Protein AF-A0A928S6X8-F1 (afdb_monomer_lite)

Structure (mmCIF, N/CA/C/O backbone):
data_AF-A0A928S6X8-F1
#
_entry.id   AF-A0A928S6X8-F1
#
loop_
_atom_site.group_PDB
_atom_site.id
_atom_site.type_symbol
_atom_site.label_atom_id
_atom_site.label_alt_id
_atom_site.label_comp_id
_atom_site.label_asym_id
_atom_site.label_entity_id
_atom_site.label_seq_id
_atom_site.pdbx_PDB_ins_code
_atom_site.Cartn_x
_atom_site.Cartn_y
_atom_site.Cartn_z
_atom_site.occupancy
_atom_site.B_iso_or_equiv
_atom_site.auth_seq_id
_atom_site.auth_comp_id
_atom_site.auth_asym_id
_atom_site.auth_atom_id
_atom_site.pdbx_PDB_model_num
ATOM 1 N N . MET A 1 1 ? 12.039 40.521 3.490 1.00 63.59 1 MET A N 1
ATOM 2 C CA . MET A 1 1 ? 12.979 39.381 3.357 1.00 63.59 1 MET A CA 1
ATOM 3 C C . MET A 1 1 ? 13.117 38.587 4.655 1.00 63.59 1 MET A C 1
ATOM 5 O O . MET A 1 1 ? 12.874 37.393 4.609 1.00 63.59 1 MET A O 1
ATOM 9 N N . ALA A 1 2 ? 13.428 39.203 5.804 1.00 77.88 2 ALA A N 1
ATOM 10 C CA . ALA A 1 2 ? 13.594 38.485 7.082 1.00 77.88 2 ALA A CA 1
ATOM 11 C C . ALA A 1 2 ? 12.351 37.679 7.534 1.00 77.88 2 ALA A C 1
ATOM 13 O O . ALA A 1 2 ? 12.481 36.521 7.922 1.00 77.88 2 ALA A O 1
ATOM 14 N N . GLU A 1 3 ? 11.151 38.247 7.386 1.00 86.88 3 GLU A N 1
ATOM 15 C CA . GLU A 1 3 ? 9.880 37.582 7.730 1.00 86.88 3 GLU A CA 1
ATOM 16 C C . GLU A 1 3 ? 9.618 36.299 6.917 1.00 86.88 3 GLU A C 1
ATOM 18 O O . GLU A 1 3 ? 9.166 35.294 7.461 1.00 86.88 3 GLU A O 1
ATOM 23 N N . LEU A 1 4 ? 9.981 36.285 5.626 1.00 84.25 4 LEU A N 1
ATOM 24 C CA . LEU A 1 4 ? 9.823 35.110 4.755 1.00 84.25 4 LEU A CA 1
ATOM 25 C C . LEU A 1 4 ? 10.722 33.949 5.195 1.00 84.25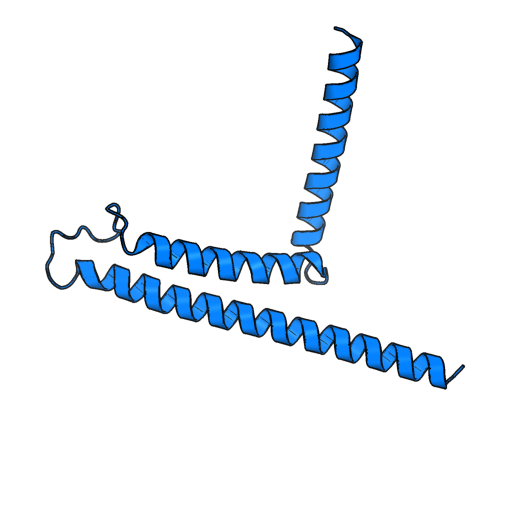 4 LEU A C 1
ATOM 27 O O . LEU A 1 4 ? 10.290 32.801 5.194 1.00 84.25 4 LEU A O 1
ATOM 31 N N . PHE A 1 5 ? 11.957 34.238 5.615 1.00 87.56 5 PHE A N 1
ATOM 32 C CA . PHE A 1 5 ? 12.863 33.212 6.136 1.00 87.56 5 PHE A CA 1
ATOM 33 C C . PHE A 1 5 ? 12.400 32.658 7.488 1.00 87.56 5 PHE A C 1
ATOM 35 O O . PHE A 1 5 ? 12.586 31.470 7.751 1.00 87.56 5 PHE A O 1
ATOM 42 N N . SER A 1 6 ? 11.791 33.491 8.338 1.00 89.69 6 SER A N 1
ATOM 43 C CA . SER A 1 6 ? 11.200 33.047 9.606 1.00 89.69 6 SER A CA 1
ATOM 44 C C . SER A 1 6 ? 10.002 32.124 9.364 1.00 89.69 6 SER A C 1
ATOM 46 O O . SER A 1 6 ? 9.963 31.008 9.883 1.00 89.69 6 SER A O 1
ATOM 48 N N . PHE A 1 7 ? 9.082 32.536 8.485 1.00 92.75 7 PHE A N 1
ATOM 49 C CA . PHE A 1 7 ? 7.946 31.717 8.065 1.00 92.75 7 PHE A CA 1
ATOM 50 C C . PHE A 1 7 ? 8.394 30.379 7.464 1.00 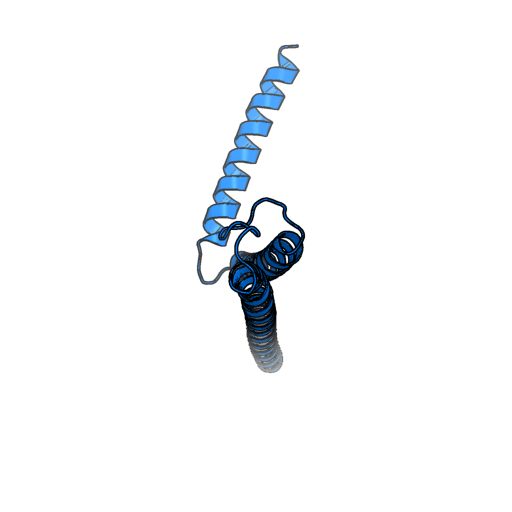92.75 7 PHE A C 1
ATOM 52 O O . PHE A 1 7 ? 7.892 29.328 7.855 1.00 92.75 7 PHE A O 1
ATOM 59 N N . LEU A 1 8 ? 9.389 30.397 6.570 1.00 94.94 8 LEU A N 1
ATOM 60 C CA . LEU A 1 8 ? 9.896 29.190 5.919 1.00 94.94 8 LEU A CA 1
ATOM 61 C C . LEU A 1 8 ? 10.498 28.195 6.922 1.00 94.94 8 LEU A C 1
ATOM 63 O O . LEU A 1 8 ? 10.248 26.998 6.809 1.00 94.94 8 LEU A O 1
ATOM 67 N N . LYS A 1 9 ? 11.246 28.666 7.929 1.00 92.38 9 LYS A N 1
ATOM 68 C CA . LYS A 1 9 ? 11.798 27.800 8.987 1.00 92.38 9 LYS A CA 1
ATOM 69 C C . LYS A 1 9 ? 10.698 27.084 9.767 1.00 92.38 9 LYS A C 1
ATOM 71 O O . LYS A 1 9 ? 10.788 25.876 9.972 1.00 92.38 9 LYS A O 1
ATOM 76 N N . TRP A 1 10 ? 9.656 27.810 10.166 1.00 94.06 10 TRP A N 1
ATOM 77 C CA . TRP A 1 10 ? 8.513 27.226 10.867 1.00 94.06 10 TRP A CA 1
ATOM 78 C C . TRP A 1 10 ? 7.721 26.271 9.986 1.00 94.06 10 TRP A C 1
ATOM 80 O O . TRP A 1 10 ? 7.357 25.190 10.438 1.00 94.06 10 TRP A O 1
ATOM 90 N N . PHE A 1 11 ? 7.511 26.626 8.721 1.00 95.19 11 PHE A N 1
ATOM 91 C CA . PHE A 1 11 ? 6.841 25.759 7.763 1.00 95.19 11 PHE A CA 1
ATOM 92 C C . PHE A 1 11 ? 7.592 24.434 7.584 1.00 95.19 11 PHE A C 1
ATOM 94 O O . PHE A 1 11 ? 6.995 23.366 7.709 1.00 95.19 11 PHE A O 1
ATOM 101 N N . VAL A 1 12 ? 8.912 24.489 7.376 1.00 95.44 12 VAL A N 1
ATOM 102 C CA . VAL A 1 12 ? 9.763 23.296 7.263 1.00 95.44 12 VAL A CA 1
ATOM 103 C C . VAL A 1 12 ? 9.745 22.486 8.562 1.00 95.44 12 VAL A C 1
ATOM 105 O O . VAL A 1 12 ? 9.589 21.266 8.513 1.00 95.44 12 VAL A O 1
ATOM 108 N N . GLY A 1 13 ? 9.834 23.139 9.725 1.00 94.94 13 GLY A N 1
ATOM 109 C CA . GLY A 1 13 ? 9.757 22.469 11.026 1.00 94.94 13 GLY A CA 1
ATOM 110 C C . GLY A 1 13 ? 8.431 21.731 11.231 1.00 94.94 13 GLY A C 1
ATOM 111 O O . GLY A 1 13 ? 8.425 20.532 11.516 1.00 94.94 13 GLY A O 1
ATOM 112 N N . CYS A 1 14 ? 7.306 22.414 11.006 1.00 94.50 14 CYS A N 1
ATOM 113 C CA . CYS A 1 14 ? 5.966 21.833 11.107 1.00 94.50 14 CYS A CA 1
ATOM 114 C C . C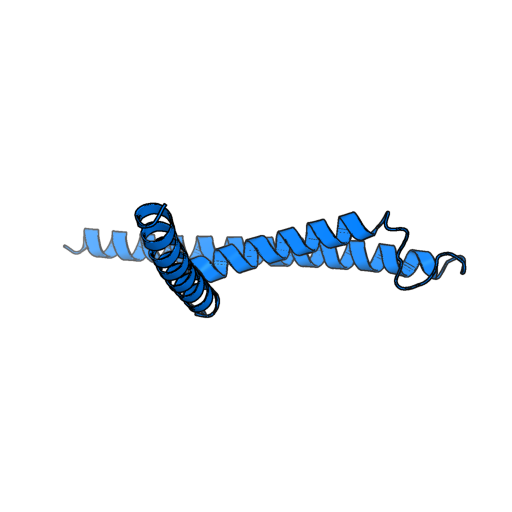YS A 1 14 ? 5.756 20.695 10.102 1.00 94.50 14 CYS A C 1
ATOM 116 O O . CYS A 1 14 ? 5.239 19.642 10.470 1.00 94.50 14 CYS A O 1
ATOM 118 N N . SER A 1 15 ? 6.199 20.870 8.854 1.00 93.50 15 SER A N 1
ATOM 119 C CA . SER A 1 15 ? 6.126 19.828 7.826 1.00 93.50 15 SER A CA 1
ATOM 120 C C . SER A 1 15 ? 6.929 18.590 8.220 1.00 93.50 15 SER A C 1
ATOM 122 O O . SER A 1 15 ? 6.466 17.472 8.021 1.00 93.50 15 SER A O 1
ATOM 124 N N . THR A 1 16 ? 8.117 18.771 8.799 1.00 94.88 16 THR A N 1
ATOM 125 C CA . THR A 1 16 ? 8.981 17.659 9.221 1.00 94.88 16 THR A CA 1
ATOM 126 C C . THR A 1 16 ? 8.351 16.877 10.372 1.00 94.88 16 THR A C 1
ATOM 128 O O . THR A 1 16 ? 8.316 15.648 10.337 1.00 94.88 16 THR A O 1
ATOM 131 N N . LEU A 1 17 ? 7.793 17.573 11.367 1.00 95.75 17 LEU A N 1
ATOM 132 C CA . LEU A 1 17 ? 7.074 16.940 12.477 1.00 95.75 17 LEU A CA 1
ATOM 133 C C . LEU A 1 17 ? 5.840 16.174 11.996 1.00 95.75 17 LEU A C 1
ATOM 135 O O . LEU A 1 17 ? 5.631 15.030 12.400 1.00 95.75 17 LEU A O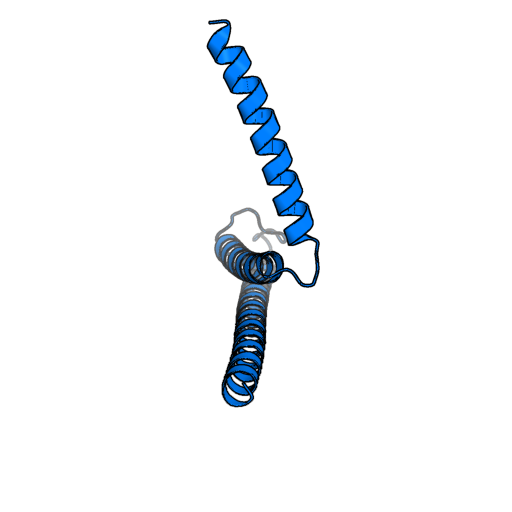 1
ATOM 139 N N . LEU A 1 18 ? 5.049 16.775 11.105 1.00 94.00 18 LEU A N 1
ATOM 140 C CA . LEU A 1 18 ? 3.882 16.120 10.518 1.00 94.00 18 LEU A CA 1
ATOM 141 C C . LEU A 1 18 ? 4.290 14.880 9.716 1.00 94.00 18 LEU A C 1
ATOM 143 O O . LEU A 1 18 ? 3.662 13.831 9.846 1.00 94.00 18 LEU A O 1
ATOM 147 N N . PHE A 1 19 ? 5.366 14.971 8.937 1.00 93.81 19 PHE A N 1
ATOM 148 C CA . PHE A 1 19 ? 5.895 13.845 8.176 1.00 93.81 19 PHE A CA 1
ATOM 149 C C . PHE A 1 19 ? 6.365 12.702 9.086 1.00 93.81 19 PHE A C 1
ATOM 151 O O . PHE A 1 19 ? 6.014 11.547 8.853 1.00 93.81 19 PHE A O 1
ATOM 158 N N . LEU A 1 20 ? 7.079 13.010 10.173 1.00 94.69 20 LEU A N 1
ATOM 159 C CA . LEU A 1 20 ? 7.474 12.014 11.173 1.00 94.69 20 LEU A CA 1
ATOM 160 C C . LEU A 1 20 ? 6.261 11.361 11.842 1.00 94.69 20 LEU A C 1
ATOM 162 O O . LEU A 1 20 ? 6.222 10.140 11.974 1.00 94.69 20 LEU A O 1
ATOM 166 N N . ALA A 1 21 ? 5.246 12.143 12.213 1.00 91.44 21 ALA A N 1
ATOM 167 C CA . ALA A 1 21 ? 4.009 11.606 12.771 1.00 91.44 21 ALA A CA 1
ATOM 168 C C . ALA A 1 21 ? 3.301 10.667 11.779 1.00 91.44 21 ALA A C 1
ATOM 170 O O . ALA A 1 21 ? 2.844 9.592 12.168 1.00 91.44 21 ALA A O 1
ATOM 171 N N . MET A 1 22 ? 3.267 11.027 10.492 1.00 89.19 22 MET A N 1
ATOM 172 C CA . MET A 1 22 ? 2.742 10.160 9.434 1.00 89.19 22 MET A CA 1
ATOM 173 C C . MET A 1 22 ? 3.543 8.861 9.307 1.00 89.19 22 MET A C 1
ATOM 175 O O . MET A 1 22 ? 2.937 7.794 9.236 1.00 89.19 22 MET A O 1
ATOM 179 N N . LEU A 1 23 ? 4.879 8.918 9.340 1.00 89.50 23 LEU A N 1
ATOM 180 C CA . LEU A 1 23 ? 5.730 7.722 9.308 1.00 89.50 23 LEU A CA 1
ATOM 181 C C . LEU A 1 23 ? 5.488 6.807 10.513 1.00 89.50 23 LEU A C 1
ATOM 183 O O . LEU A 1 23 ? 5.375 5.595 10.348 1.00 89.50 23 LEU A O 1
ATOM 187 N N . VAL A 1 24 ? 5.356 7.373 11.715 1.00 91.88 24 VAL A N 1
ATOM 188 C CA . VAL A 1 24 ? 5.047 6.608 12.932 1.00 91.88 24 VAL A CA 1
ATOM 189 C C . VAL A 1 24 ? 3.678 5.942 12.817 1.00 91.88 24 VAL A C 1
ATOM 191 O O . VAL A 1 24 ? 3.549 4.751 13.097 1.00 91.88 24 VAL A O 1
ATOM 194 N N . LEU A 1 25 ? 2.657 6.670 12.354 1.00 88.19 25 LEU A N 1
ATOM 195 C CA . LEU A 1 25 ? 1.336 6.090 12.120 1.00 88.19 25 LEU A CA 1
ATOM 196 C C . LEU A 1 25 ? 1.397 4.973 11.077 1.00 88.19 25 LEU A C 1
ATOM 198 O O . LEU A 1 25 ? 0.771 3.935 11.276 1.00 88.19 25 LEU A O 1
ATOM 202 N N . LEU A 1 26 ? 2.171 5.140 10.007 1.00 88.19 26 LEU A N 1
ATOM 203 C CA . LEU A 1 26 ? 2.357 4.111 8.986 1.00 88.19 26 LEU A CA 1
ATOM 204 C C . LEU A 1 26 ? 3.099 2.875 9.532 1.00 88.19 26 LEU A C 1
ATOM 206 O O . LEU A 1 26 ? 2.800 1.752 9.130 1.00 88.19 26 LEU A O 1
ATOM 210 N N . ALA A 1 27 ? 4.024 3.059 10.477 1.00 87.88 27 ALA A N 1
ATOM 211 C CA . ALA A 1 27 ? 4.741 1.971 11.137 1.00 87.88 27 ALA A CA 1
ATOM 212 C C . ALA A 1 27 ? 3.861 1.202 12.140 1.00 87.88 27 ALA A C 1
ATOM 214 O O . ALA A 1 27 ? 4.018 -0.012 12.300 1.00 87.88 27 ALA A O 1
ATOM 215 N N . LEU A 1 28 ? 2.901 1.867 12.790 1.00 90.56 28 LEU A N 1
ATOM 216 C CA . LEU A 1 28 ? 2.042 1.243 13.797 1.00 90.56 28 LEU A CA 1
ATOM 217 C C . LEU A 1 28 ? 1.076 0.212 13.177 1.00 90.56 28 LEU A C 1
ATOM 219 O O . LEU A 1 28 ? 0.295 0.556 12.289 1.00 90.56 28 LEU A O 1
ATOM 223 N N . PRO A 1 29 ? 1.068 -1.049 13.657 1.00 77.50 29 PRO A N 1
ATOM 224 C CA . PRO A 1 29 ? 0.310 -2.144 13.042 1.00 77.50 29 PRO A CA 1
ATOM 225 C C . PRO A 1 29 ? -1.213 -1.985 13.131 1.00 77.50 29 PRO A C 1
ATOM 227 O O . PRO A 1 29 ? -1.922 -2.552 12.310 1.00 77.50 29 PRO A O 1
ATOM 230 N N . GLN A 1 30 ? -1.717 -1.217 14.100 1.00 78.88 30 GLN A N 1
ATOM 231 C CA . GLN A 1 30 ? -3.155 -1.033 14.331 1.00 78.88 30 GLN A CA 1
ATOM 232 C C . GLN A 1 30 ? -3.724 0.262 13.733 1.00 78.88 30 GLN A C 1
ATOM 234 O O . GLN A 1 30 ? -4.904 0.557 13.916 1.00 78.88 30 GLN A O 1
ATOM 239 N N . SER A 1 31 ? -2.917 1.068 13.036 1.00 85.69 31 SER A N 1
ATOM 240 C CA . SER A 1 31 ? -3.411 2.336 12.500 1.00 85.69 31 SER A CA 1
ATOM 241 C C . SER A 1 31 ? -4.242 2.120 11.226 1.00 85.69 31 SER A C 1
ATOM 243 O O . SER A 1 31 ? -3.871 1.357 10.328 1.00 85.69 31 SER A O 1
ATOM 245 N N . LYS A 1 32 ? -5.355 2.858 11.093 1.00 83.44 32 LYS A N 1
ATOM 246 C CA . LYS A 1 32 ? -6.138 2.876 9.841 1.00 83.44 32 LYS A CA 1
ATOM 247 C C . LYS A 1 32 ? -5.303 3.422 8.666 1.00 83.44 32 LYS A C 1
ATOM 249 O O . LYS A 1 32 ? -5.536 3.041 7.522 1.00 83.44 32 LYS A O 1
ATOM 254 N N . LEU A 1 33 ? -4.302 4.262 8.955 1.00 84.81 33 LEU A N 1
ATOM 255 C CA . LEU A 1 33 ? -3.404 4.870 7.970 1.00 84.81 33 LEU A CA 1
ATOM 256 C C . LEU A 1 33 ? -2.451 3.840 7.348 1.00 84.81 33 LEU A C 1
ATOM 258 O O . LEU A 1 33 ? -2.254 3.850 6.137 1.00 84.81 33 LEU A O 1
ATOM 262 N N . ARG A 1 34 ? -1.939 2.892 8.144 1.00 85.69 34 ARG A N 1
ATOM 263 C CA . ARG A 1 34 ? -1.150 1.756 7.653 1.00 85.69 34 ARG A CA 1
ATOM 264 C C . ARG A 1 34 ? -1.968 0.837 6.756 1.00 85.69 34 ARG A C 1
ATOM 266 O O . ARG A 1 34 ? -1.460 0.423 5.723 1.00 85.69 34 ARG A O 1
ATOM 273 N N . ALA A 1 35 ? -3.216 0.535 7.118 1.00 83.94 35 ALA A N 1
ATOM 274 C CA . ALA A 1 35 ? -4.078 -0.323 6.301 1.00 83.94 35 ALA A CA 1
ATOM 275 C C . ALA A 1 35 ? -4.332 0.288 4.911 1.00 83.94 35 ALA A C 1
ATOM 277 O O . ALA A 1 35 ? -4.124 -0.374 3.897 1.00 83.94 35 ALA A O 1
ATOM 278 N N . VAL A 1 36 ? -4.694 1.576 4.865 1.00 86.75 36 VAL A N 1
ATOM 279 C CA . VAL A 1 36 ? -4.881 2.309 3.601 1.00 86.75 36 VAL A CA 1
ATOM 280 C C . VAL A 1 36 ? -3.562 2.437 2.837 1.00 86.75 36 VAL A C 1
ATOM 282 O O . VAL A 1 36 ? -3.534 2.226 1.629 1.00 86.75 36 VAL A O 1
ATOM 285 N N . GLY A 1 37 ? -2.459 2.734 3.528 1.00 86.19 37 GLY A N 1
ATOM 286 C CA . GLY A 1 37 ? -1.134 2.824 2.919 1.00 86.19 37 GLY A CA 1
ATOM 287 C C . GLY A 1 37 ? -0.682 1.504 2.295 1.00 86.19 37 GLY A C 1
ATOM 288 O O . GLY A 1 37 ? -0.209 1.499 1.168 1.00 86.19 37 GLY A O 1
ATOM 289 N N . LEU A 1 38 ? -0.877 0.372 2.976 1.00 86.44 38 LEU A N 1
ATOM 290 C CA . LEU A 1 38 ? -0.559 -0.957 2.444 1.00 86.44 38 LEU A CA 1
ATOM 291 C C . LEU A 1 38 ? -1.437 -1.324 1.248 1.00 86.44 38 LEU A C 1
ATOM 293 O O . LEU A 1 38 ? -0.925 -1.877 0.278 1.00 86.44 38 LEU A O 1
ATOM 297 N N . GLU A 1 39 ? -2.733 -1.014 1.297 1.00 88.88 39 GLU A N 1
ATOM 298 C CA . GLU A 1 39 ? -3.634 -1.179 0.154 1.00 88.88 39 GLU A CA 1
ATOM 299 C C . GLU A 1 39 ? -3.128 -0.372 -1.055 1.00 88.88 39 GLU A C 1
ATOM 301 O O . GLU A 1 39 ? -2.950 -0.926 -2.141 1.00 88.88 39 GLU A O 1
ATOM 306 N N . LEU A 1 40 ? -2.808 0.910 -0.852 1.00 89.50 40 LEU A N 1
ATOM 307 C CA . LEU A 1 40 ? -2.347 1.807 -1.909 1.00 89.50 40 LEU A CA 1
ATOM 308 C C . LEU A 1 40 ? -0.987 1.384 -2.477 1.00 89.50 40 LEU A C 1
ATOM 310 O O . LEU A 1 40 ? -0.820 1.358 -3.692 1.00 89.50 40 LEU A O 1
ATOM 314 N N . THR A 1 41 ? -0.044 0.975 -1.625 1.00 89.50 41 THR A N 1
ATOM 315 C CA . THR A 1 41 ? 1.269 0.464 -2.044 1.00 89.50 41 THR A CA 1
ATOM 316 C C . THR A 1 41 ? 1.142 -0.814 -2.866 1.00 89.50 41 THR A C 1
ATOM 318 O O . THR A 1 41 ? 1.858 -0.969 -3.849 1.00 89.50 41 THR A O 1
ATOM 321 N N . LYS A 1 42 ? 0.219 -1.725 -2.523 1.00 90.44 42 LYS A N 1
ATOM 322 C CA . LYS A 1 42 ? -0.014 -2.949 -3.310 1.00 90.44 42 LYS A CA 1
ATOM 323 C C . LYS A 1 42 ? -0.575 -2.631 -4.699 1.00 90.44 42 LYS A C 1
ATOM 325 O O . LYS A 1 42 ? -0.124 -3.221 -5.678 1.00 90.44 42 LYS A O 1
ATOM 330 N N . TYR A 1 43 ? -1.503 -1.677 -4.806 1.00 90.31 43 TYR A N 1
ATOM 331 C CA . TYR A 1 43 ? -1.989 -1.215 -6.112 1.00 90.31 43 TYR A CA 1
ATOM 332 C C . TYR A 1 43 ? -0.923 -0.450 -6.901 1.00 90.31 43 TYR A C 1
ATOM 334 O O . TYR A 1 43 ? -0.807 -0.651 -8.106 1.00 90.31 43 TYR A O 1
ATOM 342 N N . ALA A 1 44 ? -0.120 0.384 -6.238 1.00 91.50 44 ALA A N 1
ATOM 343 C CA . ALA A 1 44 ? 0.993 1.089 -6.866 1.00 91.50 44 ALA A CA 1
ATOM 344 C C . ALA A 1 44 ? 2.054 0.110 -7.387 1.00 91.50 44 ALA A C 1
ATOM 346 O O . ALA A 1 44 ? 2.551 0.281 -8.494 1.00 91.50 44 ALA A O 1
ATOM 347 N N . LEU A 1 45 ? 2.349 -0.950 -6.629 1.00 91.25 45 LEU A N 1
ATOM 348 C CA . LEU A 1 45 ? 3.245 -2.025 -7.046 1.00 91.25 45 LEU A CA 1
ATOM 349 C C . LEU A 1 45 ? 2.683 -2.780 -8.254 1.00 91.25 45 LEU A C 1
ATOM 351 O O . LEU A 1 45 ? 3.408 -2.988 -9.219 1.00 91.25 45 LEU A O 1
ATOM 355 N N . ALA A 1 46 ? 1.392 -3.125 -8.251 1.00 90.38 46 ALA A N 1
ATOM 356 C CA . ALA A 1 46 ? 0.746 -3.724 -9.419 1.00 90.38 46 ALA A CA 1
ATOM 357 C C . ALA A 1 46 ? 0.835 -2.820 -10.660 1.00 90.38 46 ALA A C 1
ATOM 359 O O . ALA A 1 46 ? 1.189 -3.292 -11.735 1.00 90.38 46 ALA A O 1
ATOM 360 N N . ALA A 1 47 ? 0.557 -1.522 -10.509 1.00 90.56 47 ALA A N 1
ATOM 361 C CA . ALA A 1 47 ? 0.664 -0.559 -11.601 1.00 90.56 47 ALA A CA 1
ATOM 362 C C . ALA A 1 47 ? 2.110 -0.425 -12.109 1.00 90.56 47 ALA A C 1
ATOM 364 O O . ALA A 1 47 ? 2.333 -0.427 -13.315 1.00 90.56 47 ALA A O 1
ATOM 365 N N . GLY A 1 48 ? 3.088 -0.363 -11.202 1.00 88.69 48 GLY A N 1
ATOM 366 C CA . GLY A 1 48 ? 4.510 -0.300 -11.541 1.00 88.69 48 GLY A CA 1
ATOM 367 C C . GLY A 1 48 ? 4.993 -1.532 -12.304 1.00 88.69 48 GLY A C 1
ATOM 368 O O . GLY A 1 48 ? 5.692 -1.387 -13.297 1.00 88.69 48 GLY A O 1
ATOM 369 N N . LEU A 1 49 ? 4.562 -2.730 -11.900 1.00 87.50 49 LEU A N 1
ATOM 370 C CA . LEU A 1 49 ? 4.890 -3.973 -12.604 1.00 87.50 49 LEU A CA 1
ATOM 371 C C . LEU A 1 49 ? 4.300 -4.015 -14.016 1.00 87.50 49 LEU A C 1
ATOM 373 O O . LEU A 1 49 ? 4.974 -4.431 -14.946 1.00 87.50 49 LEU A 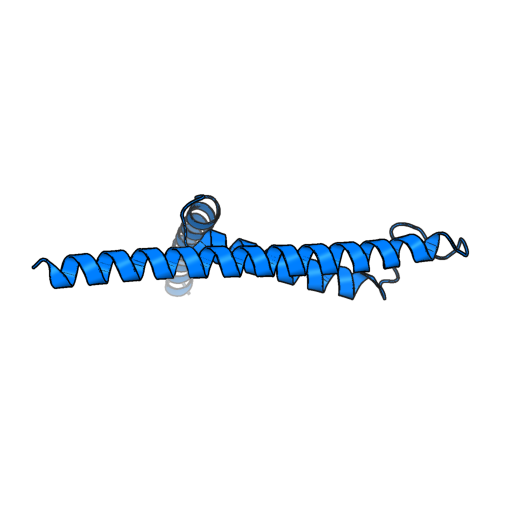O 1
ATOM 377 N N . VAL A 1 50 ? 3.068 -3.537 -14.203 1.00 86.00 50 VAL A N 1
ATOM 378 C CA . VAL A 1 50 ? 2.462 -3.455 -15.543 1.00 86.00 50 VAL A CA 1
ATOM 379 C C . VAL A 1 50 ? 3.185 -2.432 -16.425 1.00 86.00 50 VAL A C 1
ATOM 381 O O . VAL A 1 50 ? 3.343 -2.656 -17.621 1.00 86.00 50 VAL A O 1
ATOM 384 N N . LEU A 1 51 ? 3.650 -1.324 -15.842 1.00 86.25 51 LEU A N 1
ATOM 385 C CA . LEU A 1 51 ? 4.438 -0.308 -16.547 1.00 86.25 51 LEU A CA 1
ATOM 386 C C . LEU A 1 51 ? 5.847 -0.782 -16.926 1.00 86.25 51 LEU A C 1
ATOM 388 O O . LEU A 1 51 ? 6.442 -0.185 -17.820 1.00 86.25 51 LEU A O 1
ATOM 392 N N . LEU A 1 52 ? 6.368 -1.820 -16.266 1.00 77.94 52 LEU A N 1
ATOM 393 C CA . LEU A 1 52 ? 7.666 -2.412 -16.590 1.00 77.94 52 LEU A CA 1
ATOM 394 C C . LEU A 1 52 ? 7.617 -3.334 -17.813 1.00 77.94 52 LEU A C 1
ATOM 396 O O . LEU A 1 52 ? 8.638 -3.483 -18.456 1.00 77.94 52 LEU A O 1
ATOM 400 N N . ILE A 1 53 ? 6.450 -3.865 -18.190 1.00 74.06 53 ILE A N 1
ATOM 401 C CA . ILE A 1 53 ? 6.296 -4.754 -19.359 1.00 74.06 53 ILE A CA 1
ATOM 402 C C . ILE A 1 53 ? 6.801 -4.117 -20.678 1.00 74.06 53 ILE A C 1
ATOM 404 O O . ILE A 1 53 ? 7.439 -4.795 -21.467 1.00 74.06 53 ILE A O 1
ATOM 408 N N . PRO A 1 54 ? 6.532 -2.831 -20.990 1.00 75.62 54 PRO A N 1
ATOM 409 C CA . PRO A 1 54 ? 7.096 -2.182 -22.182 1.00 75.62 54 PRO A CA 1
ATOM 410 C C . PRO A 1 54 ? 8.465 -1.509 -21.944 1.00 75.62 54 PRO A C 1
ATOM 412 O O . PRO A 1 54 ? 8.882 -0.680 -22.758 1.00 75.62 54 PRO A O 1
ATOM 415 N N . SER A 1 55 ? 9.123 -1.751 -20.806 1.00 72.12 55 SER A N 1
ATOM 416 C CA . SER A 1 55 ? 10.386 -1.098 -20.447 1.00 72.12 55 SER A CA 1
ATOM 417 C C . SER A 1 55 ? 11.531 -1.618 -21.321 1.00 72.12 55 SER A C 1
ATOM 419 O O . SER A 1 55 ? 11.719 -2.815 -21.396 1.00 72.12 55 SER A O 1
ATOM 421 N N . PRO A 1 56 ? 12.386 -0.758 -21.904 1.00 61.44 56 PRO A N 1
ATOM 422 C CA . PRO A 1 56 ? 13.612 -1.207 -22.576 1.00 61.44 56 PRO A CA 1
ATOM 423 C C . PRO A 1 56 ? 14.720 -1.637 -21.591 1.00 61.44 56 PRO A C 1
ATOM 425 O O . PRO A 1 56 ? 15.841 -1.939 -22.001 1.00 61.44 56 PRO A O 1
ATOM 428 N N . VAL A 1 57 ? 14.449 -1.556 -20.284 1.00 62.88 57 VAL A N 1
ATOM 429 C CA . VAL A 1 57 ? 15.346 -1.949 -19.194 1.00 62.88 57 VAL A CA 1
ATOM 430 C C . VAL A 1 57 ? 14.776 -3.219 -18.572 1.00 62.88 57 VAL A C 1
ATOM 432 O O . VAL A 1 57 ? 14.113 -3.150 -17.537 1.00 62.88 57 VAL A O 1
ATOM 435 N N . ASP A 1 58 ? 15.018 -4.348 -19.229 1.00 60.91 58 ASP A N 1
ATOM 436 C CA . ASP A 1 58 ? 14.632 -5.668 -18.729 1.00 60.91 58 ASP A CA 1
ATOM 437 C C . ASP A 1 58 ? 15.727 -6.271 -17.853 1.00 60.91 58 ASP A C 1
ATOM 439 O O . ASP A 1 58 ? 16.926 -6.035 -18.055 1.00 60.91 58 ASP A O 1
ATOM 443 N N . VAL A 1 59 ? 15.323 -7.074 -16.863 1.00 63.62 59 VAL A N 1
ATOM 444 C CA . VAL A 1 59 ? 16.266 -7.809 -16.002 1.00 63.62 59 VAL A CA 1
ATOM 445 C C . VAL A 1 59 ? 17.011 -8.863 -16.822 1.00 63.62 59 VAL A C 1
ATOM 447 O O . VAL A 1 59 ? 18.185 -9.145 -16.563 1.00 63.62 59 VAL A O 1
ATOM 450 N N . ILE A 1 60 ? 16.343 -9.421 -17.835 1.00 60.88 60 ILE A N 1
ATOM 451 C CA . ILE A 1 60 ? 16.930 -10.316 -18.827 1.00 60.88 60 ILE A CA 1
ATOM 452 C C . ILE A 1 60 ? 16.896 -9.597 -20.173 1.00 60.88 60 ILE A C 1
ATOM 454 O O . ILE A 1 60 ? 15.814 -9.351 -20.688 1.00 60.88 60 ILE A O 1
ATOM 458 N N . PRO A 1 61 ? 18.049 -9.283 -20.778 1.00 60.25 61 PRO A N 1
ATOM 459 C CA . PRO A 1 61 ? 18.060 -8.545 -22.027 1.00 60.25 61 PRO A CA 1
ATOM 460 C C . PRO A 1 61 ? 17.392 -9.361 -23.145 1.00 60.25 61 PRO A C 1
ATOM 462 O O . PRO A 1 61 ? 17.736 -10.526 -23.370 1.00 60.25 61 PRO A O 1
ATOM 465 N N . ASP A 1 62 ? 16.497 -8.707 -23.887 1.00 61.94 62 ASP A N 1
ATOM 466 C CA . ASP A 1 62 ? 15.665 -9.218 -24.995 1.00 61.94 62 ASP A CA 1
ATOM 467 C C . ASP A 1 62 ? 16.405 -9.905 -26.161 1.00 61.94 62 ASP A C 1
ATOM 469 O O . ASP A 1 62 ? 15.810 -10.391 -27.123 1.00 61.94 62 ASP A O 1
ATOM 473 N N . VAL A 1 63 ? 17.729 -9.992 -26.085 1.00 61.53 63 VAL A N 1
ATOM 474 C CA . VAL A 1 63 ? 18.607 -10.653 -27.056 1.00 61.53 63 VAL A CA 1
ATOM 475 C C . VAL A 1 63 ? 18.510 -12.182 -27.037 1.00 61.53 63 VAL A C 1
ATOM 477 O O . VAL A 1 63 ? 19.044 -12.819 -27.945 1.00 61.53 63 VAL A O 1
ATOM 480 N N . VAL A 1 64 ? 17.843 -12.789 -26.044 1.00 63.75 64 VAL A N 1
ATOM 481 C CA . VAL A 1 64 ? 17.665 -14.250 -25.951 1.00 63.75 64 VAL A CA 1
ATOM 482 C C . VAL A 1 64 ? 16.199 -14.640 -26.203 1.00 63.75 64 VAL A C 1
ATOM 484 O O . VAL A 1 64 ? 15.370 -14.541 -25.290 1.00 63.75 64 VAL A O 1
ATOM 487 N N . PRO A 1 65 ? 15.857 -15.132 -27.413 1.00 61.34 65 PRO A N 1
ATOM 488 C CA . PRO A 1 65 ? 14.496 -15.539 -27.754 1.00 61.34 65 PRO A CA 1
ATOM 489 C C . PRO A 1 65 ? 13.963 -16.601 -26.784 1.00 61.34 65 PRO A C 1
ATOM 491 O O . PRO A 1 65 ? 14.638 -17.591 -26.501 1.00 61.34 65 PRO A O 1
ATOM 494 N N . GLY A 1 66 ? 12.748 -16.399 -26.271 1.00 65.81 66 GLY A N 1
ATOM 495 C CA . GLY A 1 66 ? 12.071 -17.312 -25.343 1.00 65.81 66 GLY A CA 1
ATOM 496 C C . GLY A 1 66 ? 12.416 -17.124 -23.860 1.00 65.81 66 GLY A C 1
ATOM 497 O O . GLY A 1 66 ? 11.569 -17.424 -23.025 1.00 65.81 66 GLY A O 1
ATOM 498 N N . ILE A 1 67 ? 13.600 -16.595 -23.519 1.00 65.12 67 ILE A N 1
ATOM 499 C CA . ILE A 1 67 ? 13.995 -16.323 -22.121 1.00 65.12 67 ILE A CA 1
ATOM 500 C C . ILE A 1 67 ? 13.688 -14.873 -21.727 1.00 65.12 67 ILE A C 1
ATOM 502 O O . ILE A 1 67 ? 13.217 -14.659 -20.614 1.00 65.12 67 ILE A O 1
ATOM 506 N N . GLY A 1 68 ? 13.867 -13.901 -22.633 1.00 61.09 68 GLY A N 1
ATOM 507 C CA . GLY A 1 68 ? 13.511 -12.494 -22.367 1.00 61.09 68 GLY A CA 1
ATOM 508 C C . GLY A 1 68 ? 12.040 -12.318 -21.966 1.00 61.09 68 GLY A C 1
ATOM 509 O O . GLY A 1 68 ? 11.723 -11.612 -21.022 1.00 61.09 68 GLY A O 1
ATOM 510 N N . TRP A 1 69 ? 11.143 -13.113 -22.561 1.00 67.44 69 TRP A N 1
ATOM 511 C CA . TRP A 1 69 ? 9.692 -13.026 -22.333 1.00 67.44 69 TRP A CA 1
ATOM 512 C C . TRP A 1 69 ? 9.251 -13.627 -20.988 1.00 67.44 69 TRP A C 1
ATOM 514 O O . TRP A 1 69 ? 8.095 -13.494 -20.583 1.00 67.44 69 TRP A O 1
ATOM 524 N N . LEU A 1 70 ? 10.147 -14.347 -20.303 1.00 74.19 70 LEU A N 1
ATOM 525 C CA . LEU A 1 70 ? 9.867 -14.905 -18.982 1.00 74.19 70 LEU A CA 1
ATOM 526 C C . LEU A 1 70 ? 9.745 -13.791 -17.929 1.00 74.19 70 LEU A C 1
ATOM 528 O O . LEU A 1 70 ? 8.972 -13.947 -16.982 1.00 74.19 70 LEU A O 1
ATOM 532 N N . ASP A 1 71 ? 10.474 -12.682 -18.108 1.00 73.19 71 ASP A N 1
ATOM 533 C CA . ASP A 1 71 ? 10.451 -11.527 -17.202 1.00 73.19 71 ASP A CA 1
ATOM 534 C C . ASP A 1 71 ? 9.069 -10.850 -17.217 1.00 73.19 71 ASP A C 1
ATOM 536 O O . ASP A 1 71 ? 8.434 -10.696 -16.172 1.00 73.19 71 ASP A O 1
ATOM 540 N N . ASP A 1 72 ? 8.514 -10.623 -18.411 1.00 76.38 72 ASP A N 1
ATOM 541 C CA . ASP A 1 72 ? 7.164 -10.075 -18.605 1.00 76.38 72 ASP A CA 1
ATOM 542 C C . ASP A 1 72 ? 6.065 -10.933 -17.977 1.00 76.38 72 ASP A C 1
ATOM 544 O O . ASP A 1 72 ? 5.147 -10.430 -17.319 1.00 76.38 72 ASP A O 1
ATOM 548 N N . ILE A 1 73 ? 6.156 -12.257 -18.146 1.00 82.69 73 ILE A N 1
ATOM 549 C CA . ILE A 1 73 ? 5.228 -13.197 -17.507 1.00 82.69 73 ILE A CA 1
ATOM 550 C C . ILE A 1 73 ? 5.346 -13.081 -15.982 1.00 82.69 73 ILE A C 1
ATOM 552 O O . ILE A 1 73 ? 4.328 -13.074 -15.282 1.00 82.69 73 ILE A O 1
ATOM 556 N N . GLY A 1 74 ? 6.569 -12.943 -15.465 1.00 84.94 74 GLY A N 1
ATOM 557 C CA . GLY A 1 74 ? 6.842 -12.681 -14.055 1.00 84.94 74 GLY A CA 1
ATOM 558 C C . GLY A 1 74 ? 6.157 -11.408 -13.555 1.00 84.94 74 GLY A C 1
ATOM 559 O O . GLY A 1 74 ? 5.450 -11.454 -12.542 1.00 84.94 74 GLY A O 1
ATOM 560 N N . TYR A 1 75 ? 6.285 -10.298 -14.286 1.00 86.69 75 TYR A N 1
ATOM 561 C CA . TYR A 1 75 ? 5.638 -9.028 -13.949 1.00 86.69 75 TYR A CA 1
ATOM 562 C C . TYR A 1 75 ? 4.115 -9.130 -13.934 1.00 86.69 75 TYR A C 1
ATOM 564 O O . TYR A 1 75 ? 3.480 -8.658 -12.987 1.00 86.69 75 TYR A O 1
ATOM 572 N N . ILE A 1 76 ? 3.516 -9.808 -14.915 1.00 87.81 76 ILE A N 1
ATOM 573 C CA . ILE A 1 76 ? 2.063 -10.019 -14.974 1.00 87.81 76 ILE A CA 1
ATOM 574 C C . ILE A 1 76 ? 1.582 -10.841 -13.772 1.00 87.81 76 ILE A C 1
ATOM 576 O O . ILE A 1 76 ? 0.625 -10.456 -13.092 1.00 87.81 76 ILE A O 1
ATOM 580 N N . VAL A 1 77 ? 2.246 -11.962 -13.471 1.00 91.00 77 VAL A N 1
ATOM 581 C CA . VAL A 1 77 ? 1.878 -12.825 -12.337 1.00 91.00 77 VAL A CA 1
ATOM 582 C C . VAL A 1 77 ? 2.015 -12.069 -11.014 1.00 91.00 77 VAL A C 1
ATOM 584 O O . VAL A 1 77 ? 1.108 -12.117 -10.174 1.00 91.00 77 VAL A O 1
ATOM 587 N N . ALA A 1 78 ? 3.107 -11.326 -10.836 1.00 90.62 78 ALA A N 1
ATOM 588 C CA . ALA A 1 78 ? 3.340 -10.512 -9.650 1.00 90.62 78 ALA A CA 1
ATOM 589 C C . ALA A 1 78 ? 2.312 -9.374 -9.517 1.00 90.62 78 ALA A C 1
ATOM 591 O O . ALA A 1 78 ? 1.812 -9.131 -8.415 1.00 90.62 78 ALA A O 1
ATOM 592 N N . ALA A 1 79 ? 1.916 -8.732 -10.620 1.00 90.50 79 ALA A N 1
ATOM 593 C CA . ALA A 1 79 ? 0.890 -7.694 -10.620 1.00 90.50 79 ALA A CA 1
ATOM 594 C C . ALA A 1 79 ? -0.476 -8.252 -10.195 1.00 90.50 79 ALA A C 1
ATOM 596 O O . ALA A 1 79 ? -1.139 -7.677 -9.328 1.00 90.50 79 ALA A O 1
ATOM 597 N N . ILE A 1 80 ? -0.877 -9.414 -10.723 1.00 92.38 80 ILE A N 1
ATOM 598 C CA . ILE A 1 80 ? -2.120 -10.093 -10.321 1.00 92.38 80 ILE A CA 1
ATOM 599 C C . ILE A 1 80 ? -2.081 -10.449 -8.829 1.00 92.38 80 ILE A C 1
ATOM 601 O O . ILE A 1 80 ? -3.054 -10.213 -8.104 1.00 92.38 80 ILE A O 1
ATOM 605 N N . ALA A 1 81 ? -0.962 -10.995 -8.344 1.00 93.00 81 ALA A N 1
ATOM 606 C CA . ALA A 1 81 ? -0.790 -11.326 -6.932 1.00 93.00 81 ALA A CA 1
ATOM 607 C C . ALA A 1 81 ? -0.889 -10.080 -6.034 1.00 93.00 81 ALA A C 1
ATOM 609 O O . ALA A 1 81 ? -1.555 -10.113 -4.994 1.00 93.00 81 ALA A O 1
ATOM 610 N N . ALA A 1 82 ? -0.292 -8.964 -6.456 1.00 91.56 82 ALA A N 1
ATOM 611 C CA . ALA A 1 82 ? -0.342 -7.692 -5.748 1.00 91.56 82 ALA A CA 1
ATOM 612 C C . ALA A 1 82 ? -1.767 -7.122 -5.678 1.00 91.56 82 ALA A C 1
ATOM 614 O O . ALA A 1 82 ? -2.219 -6.755 -4.591 1.00 91.56 82 ALA A O 1
ATOM 615 N N . VAL A 1 83 ? -2.520 -7.147 -6.785 1.00 92.00 83 VAL A N 1
ATOM 616 C CA . VAL A 1 83 ? -3.936 -6.736 -6.809 1.00 92.00 83 VAL A CA 1
ATOM 617 C C . VAL A 1 83 ? -4.776 -7.608 -5.877 1.00 92.00 83 VAL A C 1
ATOM 619 O O . VAL A 1 83 ? -5.523 -7.081 -5.052 1.00 92.00 83 VAL A O 1
ATOM 622 N N . ARG A 1 84 ? -4.635 -8.940 -5.944 1.00 92.75 84 ARG A N 1
ATOM 623 C CA . ARG A 1 84 ? -5.372 -9.861 -5.057 1.00 92.75 84 ARG A CA 1
ATOM 624 C C . ARG A 1 84 ? -5.053 -9.611 -3.585 1.00 92.75 84 ARG A C 1
ATOM 626 O O . ARG A 1 84 ? -5.957 -9.594 -2.753 1.00 92.75 84 ARG A O 1
ATOM 633 N N . SER A 1 85 ? -3.782 -9.376 -3.266 1.00 91.12 85 SER A N 1
ATOM 634 C CA . SER A 1 85 ? -3.347 -9.027 -1.911 1.00 91.12 85 SER A CA 1
ATOM 635 C C . SER A 1 85 ? -3.916 -7.680 -1.446 1.00 91.12 85 SER A C 1
ATOM 637 O O . SER A 1 85 ? -4.244 -7.530 -0.267 1.00 91.12 85 SER A O 1
ATOM 639 N N . GLY A 1 86 ? -4.047 -6.702 -2.349 1.00 89.12 86 GLY A N 1
ATOM 640 C CA . GLY A 1 86 ? -4.673 -5.404 -2.075 1.00 89.12 86 GLY A CA 1
ATOM 641 C C . GLY A 1 86 ? -6.165 -5.532 -1.775 1.00 89.12 86 GLY A C 1
ATOM 642 O O . GLY A 1 86 ? -6.641 -5.012 -0.767 1.00 89.12 86 GLY A O 1
ATOM 643 N N . LEU A 1 87 ? -6.887 -6.309 -2.587 1.00 90.94 87 LEU A N 1
ATOM 644 C CA . LEU A 1 87 ? -8.310 -6.597 -2.381 1.00 90.94 87 LEU A CA 1
ATOM 645 C C . LEU A 1 87 ? -8.573 -7.297 -1.041 1.00 90.94 87 LEU A C 1
ATOM 647 O O . LEU A 1 87 ? -9.483 -6.895 -0.317 1.00 90.94 87 LEU A O 1
ATOM 651 N N . GLY A 1 88 ? -7.749 -8.285 -0.678 1.00 89.62 88 GLY A N 1
ATOM 652 C CA . GLY A 1 88 ? -7.870 -8.975 0.609 1.00 89.62 88 GLY A CA 1
ATOM 653 C C . GLY A 1 88 ? -7.634 -8.059 1.817 1.00 89.62 88 GLY A C 1
ATOM 654 O O . GLY A 1 88 ? -8.270 -8.228 2.854 1.00 89.62 88 GLY A O 1
ATOM 655 N N . GLU A 1 89 ? -6.759 -7.055 1.695 1.00 87.12 89 GLU A N 1
ATOM 656 C CA . GLU A 1 89 ? -6.550 -6.051 2.750 1.00 87.12 89 GLU A CA 1
ATOM 657 C C . GLU A 1 89 ? -7.787 -5.163 2.931 1.00 87.12 89 GLU A C 1
ATOM 659 O O . GLU A 1 89 ? -8.232 -4.908 4.053 1.00 87.12 89 GLU A O 1
ATOM 664 N N . ARG A 1 90 ? -8.387 -4.745 1.812 1.00 87.94 90 ARG A N 1
ATOM 665 C CA . ARG A 1 90 ? -9.602 -3.929 1.800 1.00 87.94 90 ARG A CA 1
ATOM 666 C C . ARG A 1 90 ? -10.784 -4.660 2.431 1.00 87.94 90 ARG A C 1
ATOM 668 O O . ARG A 1 90 ? -11.557 -4.054 3.170 1.00 87.94 90 ARG A O 1
ATOM 675 N N . GLU A 1 91 ? -10.937 -5.947 2.134 1.00 90.38 91 GLU A N 1
ATOM 676 C CA . GLU A 1 91 ? -11.997 -6.785 2.695 1.00 90.38 91 GLU A CA 1
ATOM 677 C C . GLU A 1 91 ? -11.856 -6.927 4.214 1.00 90.38 91 GLU A C 1
ATOM 679 O O . GLU A 1 91 ? -12.809 -6.653 4.944 1.00 90.38 91 GLU A O 1
ATOM 684 N N . LYS A 1 92 ? -10.644 -7.227 4.707 1.00 87.38 92 LYS A N 1
ATOM 685 C CA . LYS A 1 92 ? -10.354 -7.265 6.151 1.00 87.38 92 LYS A CA 1
ATOM 686 C C . LYS A 1 92 ? -10.715 -5.951 6.833 1.00 87.38 92 LYS A C 1
ATOM 688 O O . LYS A 1 92 ? -11.343 -5.962 7.888 1.00 87.38 92 LYS A O 1
ATOM 693 N N . ARG A 1 93 ? -10.354 -4.816 6.226 1.00 85.00 93 ARG A N 1
ATOM 694 C CA . ARG A 1 93 ? -10.662 -3.488 6.771 1.00 85.00 93 ARG A CA 1
ATOM 695 C C . ARG A 1 93 ? -12.169 -3.264 6.925 1.00 85.00 93 ARG A C 1
ATOM 697 O O . ARG A 1 93 ? -12.597 -2.816 7.983 1.00 85.00 93 ARG A O 1
ATOM 704 N N . LYS A 1 94 ? -12.963 -3.613 5.907 1.00 89.50 94 LYS A N 1
ATOM 705 C CA . LYS A 1 94 ? -14.432 -3.496 5.960 1.00 89.50 94 LYS A CA 1
ATOM 706 C C . LYS A 1 94 ? -15.039 -4.367 7.059 1.00 89.50 94 LYS A C 1
ATOM 708 O O . LYS A 1 94 ? -15.866 -3.877 7.815 1.00 89.50 94 LYS A O 1
ATOM 713 N N . LEU A 1 95 ? -14.577 -5.613 7.183 1.00 91.50 95 LEU A N 1
ATOM 714 C CA . LEU A 1 95 ? -14.996 -6.532 8.246 1.00 91.50 95 LEU A CA 1
ATOM 715 C C . LEU A 1 95 ? -14.734 -5.955 9.643 1.00 91.50 95 LEU A C 1
ATOM 717 O O . LEU A 1 95 ? -15.613 -5.990 10.500 1.00 91.50 95 LEU A O 1
ATOM 721 N N . PHE A 1 96 ? -13.547 -5.388 9.879 1.00 88.38 96 PHE A N 1
ATOM 722 C CA . PHE A 1 96 ? -13.236 -4.745 11.159 1.00 88.38 96 PHE A CA 1
ATOM 723 C C . PHE A 1 96 ? -14.123 -3.526 11.440 1.00 88.38 96 PHE A C 1
ATOM 725 O O . PHE A 1 96 ? -14.615 -3.391 12.561 1.00 88.38 96 PHE A O 1
ATOM 732 N N . ASP A 1 97 ? -14.361 -2.669 10.443 1.00 89.25 97 ASP A N 1
ATOM 733 C CA . ASP A 1 97 ? -15.241 -1.504 10.590 1.00 89.25 97 ASP A CA 1
ATOM 734 C C . ASP A 1 97 ? -16.707 -1.931 10.856 1.00 89.25 97 ASP A C 1
ATOM 736 O O . ASP A 1 97 ? -17.391 -1.318 11.677 1.00 89.25 97 ASP A O 1
ATOM 740 N N . GLU A 1 98 ? -17.193 -3.010 10.228 1.00 93.69 98 GLU A N 1
ATOM 741 C CA . GLU A 1 98 ? -18.530 -3.575 10.478 1.00 93.69 98 GLU A CA 1
ATOM 742 C C . GLU A 1 98 ? -18.675 -4.128 11.902 1.00 93.69 98 GLU A C 1
ATOM 744 O O . GLU A 1 98 ? -19.666 -3.837 12.578 1.00 93.69 98 GLU A O 1
ATOM 749 N N . ILE A 1 99 ? -17.672 -4.865 12.392 1.00 92.69 99 ILE A N 1
ATOM 750 C CA . ILE A 1 99 ? -17.641 -5.371 13.773 1.00 92.69 99 ILE A CA 1
ATOM 751 C C . ILE A 1 99 ? -17.625 -4.205 14.774 1.00 92.69 99 ILE A C 1
ATOM 753 O O . ILE A 1 99 ? -18.332 -4.234 15.784 1.00 92.69 99 ILE A O 1
ATOM 757 N N . GLU A 1 100 ? -16.838 -3.158 14.507 1.00 91.75 100 GLU A N 1
ATOM 758 C CA . GLU A 1 100 ? -16.786 -1.945 15.331 1.00 91.75 100 GLU A CA 1
ATOM 759 C C . GLU A 1 100 ? -18.165 -1.262 15.394 1.00 91.75 100 GLU A C 1
ATOM 761 O O . GLU A 1 100 ? -18.674 -0.975 16.481 1.00 91.75 100 GLU A O 1
ATOM 766 N N . LEU A 1 101 ? -18.823 -1.090 14.244 1.00 93.81 101 LEU A N 1
ATOM 767 C CA . LEU A 1 101 ? -20.173 -0.526 14.136 1.00 93.81 101 LEU A CA 1
ATOM 768 C C . LEU A 1 101 ? -21.228 -1.353 14.875 1.00 93.81 101 LEU A C 1
ATOM 770 O O . LEU A 1 101 ? -22.091 -0.788 15.554 1.00 93.81 101 LEU A O 1
ATOM 774 N N . GLN A 1 102 ? -21.167 -2.680 14.763 1.00 95.56 102 GLN A N 1
ATOM 775 C CA . GLN A 1 102 ? -22.084 -3.571 15.464 1.00 95.56 102 GLN A CA 1
ATOM 776 C C . GLN A 1 102 ? -21.934 -3.425 16.983 1.00 95.56 102 GLN A C 1
ATOM 778 O O . GLN A 1 102 ? -22.925 -3.217 17.682 1.00 95.56 102 GLN A O 1
ATOM 783 N N . ASN A 1 103 ? -20.697 -3.404 17.485 1.00 94.44 103 ASN A N 1
ATOM 784 C CA . ASN A 1 103 ? -20.416 -3.197 18.905 1.00 94.44 103 ASN A CA 1
ATOM 785 C C . ASN A 1 103 ? -20.943 -1.850 19.426 1.00 94.44 103 ASN A C 1
ATOM 787 O O . ASN A 1 103 ? -21.467 -1.775 20.542 1.00 94.44 103 ASN A O 1
ATOM 791 N N . LEU A 1 104 ? -20.820 -0.781 18.634 1.00 94.00 104 LEU A N 1
ATOM 792 C CA . LEU A 1 104 ? -21.361 0.535 18.985 1.00 94.00 104 LEU A CA 1
ATOM 793 C C . LEU A 1 104 ? -22.894 0.522 19.031 1.00 94.00 104 LEU A C 1
ATOM 795 O O . LEU A 1 104 ? -23.483 1.047 19.977 1.00 94.00 104 LEU A O 1
ATOM 799 N N . ARG A 1 105 ? -23.543 -0.126 18.057 1.00 94.94 105 ARG A N 1
ATOM 800 C CA . ARG A 1 105 ? -25.004 -0.287 18.022 1.00 94.94 105 ARG A CA 1
ATOM 801 C C . ARG A 1 105 ? -25.517 -1.081 19.228 1.00 94.94 105 ARG A C 1
ATOM 803 O O . ARG A 1 105 ? -26.514 -0.690 19.830 1.00 94.94 105 ARG A O 1
ATOM 810 N N . ASP A 1 106 ? -24.819 -2.143 19.617 1.00 96.00 106 ASP A N 1
ATOM 811 C CA . ASP A 1 106 ? -25.182 -2.969 20.773 1.00 96.00 106 ASP A CA 1
ATOM 812 C C . ASP A 1 106 ? -24.960 -2.251 22.111 1.00 96.00 106 ASP A C 1
ATOM 814 O O . ASP A 1 106 ? -25.636 -2.543 23.097 1.00 96.00 106 ASP A O 1
ATOM 818 N N . ARG A 1 107 ? -24.017 -1.303 22.185 1.00 95.31 107 ARG A N 1
ATOM 819 C CA . ARG A 1 107 ? -23.884 -0.406 23.346 1.00 95.31 107 ARG A CA 1
ATOM 820 C C . ARG A 1 107 ? -25.014 0.616 23.395 1.00 95.31 107 ARG A C 1
ATOM 822 O O . ARG A 1 107 ? -25.601 0.793 24.453 1.00 95.31 107 ARG A O 1
ATOM 829 N N . ALA A 1 108 ? -25.356 1.228 22.263 1.00 93.88 10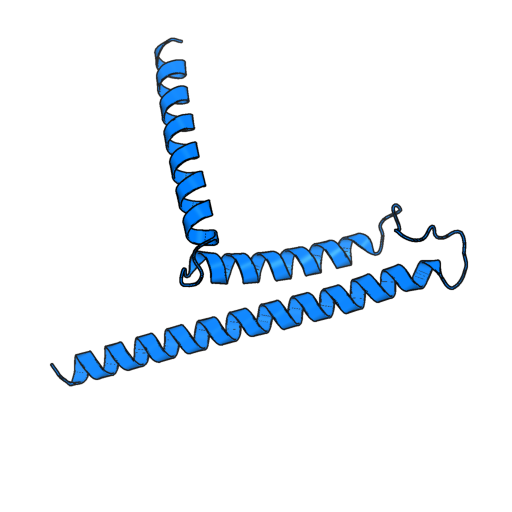8 ALA A N 1
ATOM 830 C CA . ALA A 1 108 ? -26.441 2.205 22.191 1.00 93.88 108 ALA A CA 1
ATOM 831 C C . ALA A 1 108 ? -27.815 1.609 22.540 1.00 93.88 108 ALA A C 1
ATOM 833 O O . ALA A 1 108 ? -28.658 2.322 23.055 1.00 93.88 108 ALA A O 1
ATOM 834 N N . ARG A 1 109 ? -28.041 0.311 22.287 1.00 94.38 109 ARG A N 1
ATOM 835 C CA . ARG A 1 109 ? -29.269 -0.391 22.708 1.00 94.38 109 ARG A CA 1
ATOM 836 C C . ARG A 1 109 ? -29.321 -0.743 24.197 1.00 94.38 109 ARG A C 1
ATOM 838 O O . ARG A 1 109 ? -30.391 -1.094 24.680 1.00 94.38 109 ARG A O 1
ATOM 845 N N . ARG A 1 110 ? -28.174 -0.771 24.883 1.00 91.31 110 ARG A N 1
ATOM 846 C CA . ARG A 1 110 ? -28.069 -1.157 26.302 1.00 91.31 110 ARG A CA 1
ATOM 847 C C . ARG A 1 110 ? -28.161 0.030 27.262 1.00 91.31 110 ARG A C 1
ATOM 849 O O . ARG A 1 110 ? -28.373 -0.206 28.447 1.00 91.31 110 ARG A O 1
ATOM 856 N N . ASN A 1 111 ? -27.982 1.247 26.755 1.00 79.81 111 ASN A N 1
ATOM 857 C CA . ASN A 1 111 ? -28.158 2.502 27.485 1.00 79.81 111 ASN A CA 1
ATOM 858 C C . ASN A 1 111 ? -29.542 3.082 27.200 1.00 79.81 111 ASN A C 1
ATOM 860 O O . ASN A 1 111 ? -30.081 3.737 28.114 1.00 79.81 111 ASN A O 1
#

Foldseek 3Di:
DVVVVVVVVVVVVVVVVVVVVLVVLLVDPPHPSVLVVLLVVLQVLLVVLQVCLPPCDAPDHPPDPPPSCVRNVVSNVSSVVSNVVSVVSVVVVVVVVVVVVVVVVVVVVVD

pLDDT: mean 85.26, std 10.33, range [60.25, 96.0]

Secondary structure (DSSP, 8-state):
-HHHHHHHHHHHHHHHHHHHHHHHHHHSTT-HHHHHHHHHHHHHHHHHHHHHTT-S--SS-TTSTTTTHHHHHHHHHHHHHHHHHHHHHHHHHHHHHHHHHHHHHHHHTT-

Sequence (111 aa):
MAELFSFLKWFVGCSTLLFLAMLVLLALPQSKLRAVGLELTKYALAAGLVLLIPSPVDVIPDVVPGIGWLDDIGYIVAAIAAVRSGLGEREKRKLFDEIELQNLRDRARRN

Radius of gyration: 22.56 Å; chains: 1; bounding box: 48×57×55 Å